Protein AF-A0A485B1W1-F1 (afdb_monomer_lite)

Secondary structure (DSSP, 8-state):
----TTEEEEEEE---SSTTHHHH--BTTB-TT-SEEEEEEEEEEE-SSEEEEEEEEEEEE--SS----EEEEEEEEEEEEEEEETTEEEEEEEEEEEEEESSTTSPPEEEEEEEEEEEEEEEETTEEEEEEEE--B-PPPPPPP-------

InterPro domains:
  IPR007543 LptD, C-terminal [PF04453] (8-138)
  IPR050218 Lipopolysaccharide Assembly Protein LptD [PTHR30189] (6-148)

Radius of gyration: 21.57 Å; chains: 1; bounding box: 69×35×54 Å

Organism: Raoultella planticola (NCBI:txid575)

Structure (mmCIF, N/CA/C/O backbone):
data_AF-A0A485B1W1-F1
#
_entry.id   AF-A0A485B1W1-F1
#
loop_
_atom_site.group_PDB
_atom_site.id
_atom_site.type_symbol
_atom_site.label_atom_id
_atom_site.label_alt_id
_atom_site.label_comp_id
_atom_site.label_asym_id
_atom_site.label_entity_id
_atom_site.label_seq_id
_atom_site.pdbx_PDB_ins_code
_atom_site.Cartn_x
_atom_site.Cartn_y
_atom_site.Cartn_z
_atom_site.occupancy
_atom_site.B_iso_or_equiv
_atom_site.auth_seq_id
_atom_site.auth_comp_id
_atom_site.auth_asym_id
_atom_site.auth_atom_id
_atom_site.pdbx_PDB_model_num
ATOM 1 N N . MET A 1 1 ? -12.945 -15.684 -18.697 1.00 40.28 1 MET A N 1
ATOM 2 C CA . MET A 1 1 ? -12.365 -16.266 -17.468 1.00 40.28 1 MET A CA 1
ATOM 3 C C . MET A 1 1 ? -12.954 -15.501 -16.289 1.00 40.28 1 MET A C 1
ATOM 5 O O . MET A 1 1 ? -12.605 -14.346 -16.100 1.00 40.28 1 MET A O 1
ATOM 9 N N . SER A 1 2 ? -13.9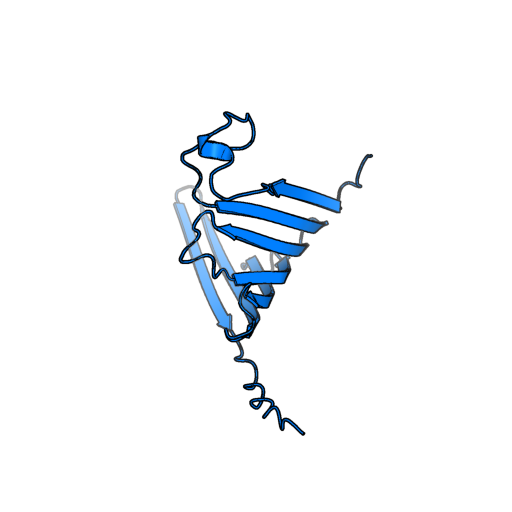61 -16.062 -15.611 1.00 41.12 2 SER A N 1
ATOM 10 C CA . SER A 1 2 ? -14.634 -15.395 -14.487 1.00 41.12 2 SER A CA 1
ATOM 11 C C . SER A 1 2 ? -13.872 -15.745 -13.214 1.00 41.12 2 SER A C 1
ATOM 13 O O . SER A 1 2 ? -13.926 -16.883 -12.757 1.00 41.12 2 SER A O 1
ATOM 15 N N . LEU A 1 3 ? -13.084 -14.800 -12.703 1.00 51.94 3 LEU A N 1
ATOM 16 C CA . LEU A 1 3 ? -12.498 -14.937 -11.376 1.00 51.94 3 LEU A CA 1
ATOM 17 C C . LEU A 1 3 ? -13.601 -14.693 -10.346 1.00 51.94 3 LEU A C 1
ATOM 19 O O . LEU A 1 3 ? -14.322 -13.700 -10.406 1.00 51.94 3 LEU A O 1
ATOM 23 N N . THR A 1 4 ? -13.753 -15.668 -9.453 1.00 57.53 4 THR A N 1
ATOM 24 C CA . THR A 1 4 ? -14.655 -15.706 -8.297 1.00 57.53 4 THR A CA 1
ATOM 25 C C . THR A 1 4 ? -14.777 -14.358 -7.586 1.00 57.53 4 THR A C 1
ATOM 27 O O . THR A 1 4 ? 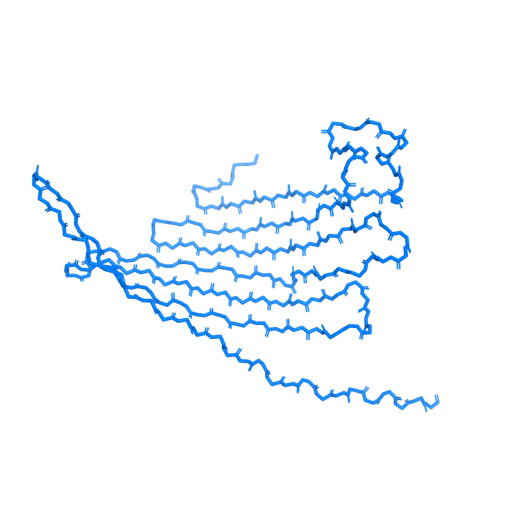-13.797 -13.628 -7.501 1.00 57.53 4 THR A O 1
ATOM 30 N N . ARG A 1 5 ? -15.951 -14.090 -6.989 1.00 73.19 5 ARG A N 1
ATOM 31 C CA . ARG A 1 5 ? -16.373 -12.856 -6.278 1.00 73.19 5 ARG A CA 1
ATOM 32 C C . ARG A 1 5 ? -15.322 -12.203 -5.347 1.00 73.19 5 ARG A C 1
ATOM 34 O O . ARG A 1 5 ? -15.452 -11.023 -5.045 1.00 73.19 5 ARG A O 1
ATOM 41 N N . TYR A 1 6 ? -14.297 -12.946 -4.928 1.00 83.25 6 TYR A N 1
ATOM 42 C CA . TYR A 1 6 ? -13.261 -12.545 -3.972 1.00 83.25 6 TYR A CA 1
ATOM 43 C C . TYR A 1 6 ? -11.836 -12.464 -4.559 1.00 83.25 6 TYR A C 1
ATOM 45 O O . TYR A 1 6 ? -10.944 -11.911 -3.927 1.00 83.25 6 TYR A O 1
ATOM 53 N N . GLY A 1 7 ? -11.582 -13.010 -5.753 1.00 87.38 7 GLY A N 1
ATOM 54 C CA . GLY A 1 7 ? -10.253 -13.008 -6.374 1.00 87.38 7 GLY A CA 1
ATOM 55 C C . GLY A 1 7 ? -10.056 -11.805 -7.295 1.00 87.38 7 GLY A C 1
ATOM 56 O O . GLY A 1 7 ? -10.914 -11.516 -8.127 1.00 87.38 7 GLY A O 1
ATOM 57 N N . ARG A 1 8 ? -8.916 -11.119 -7.188 1.00 88.38 8 ARG A N 1
ATOM 58 C CA . ARG A 1 8 ? -8.539 -9.997 -8.059 1.00 88.38 8 ARG A CA 1
ATOM 59 C C . ARG A 1 8 ? -7.206 -10.289 -8.732 1.00 88.38 8 ARG A C 1
ATOM 61 O O . ARG A 1 8 ? -6.208 -10.487 -8.051 1.00 88.38 8 ARG A O 1
ATOM 68 N N . LEU A 1 9 ? -7.178 -10.273 -10.060 1.00 89.81 9 LEU A N 1
ATOM 69 C CA . LEU A 1 9 ? -5.945 -10.330 -10.844 1.00 89.81 9 LEU A CA 1
ATOM 70 C C . LEU A 1 9 ? -5.852 -9.068 -11.691 1.00 89.81 9 LEU A C 1
ATOM 72 O O . LEU A 1 9 ? -6.813 -8.718 -12.371 1.00 89.81 9 LEU A O 1
ATOM 76 N N . ASN A 1 10 ? -4.705 -8.396 -11.647 1.00 85.75 10 ASN A N 1
ATOM 77 C CA . ASN A 1 10 ? -4.416 -7.243 -12.487 1.00 85.75 10 ASN A CA 1
ATOM 78 C C . ASN A 1 10 ? -3.009 -7.385 -13.067 1.00 85.75 10 ASN A C 1
ATOM 80 O O . ASN A 1 10 ? -2.067 -7.765 -12.370 1.00 85.75 10 ASN A O 1
ATOM 84 N N . ALA A 1 11 ? -2.869 -7.051 -14.342 1.00 85.44 11 ALA A N 1
ATOM 85 C CA . ALA A 1 11 ? -1.590 -7.001 -15.024 1.00 85.44 11 ALA A CA 1
ATOM 86 C C . ALA A 1 11 ? -1.558 -5.727 -15.862 1.00 85.44 11 ALA A C 1
ATOM 88 O O . ALA A 1 11 ? -2.435 -5.511 -16.695 1.00 85.44 11 ALA A O 1
ATOM 89 N N . ASP A 1 12 ? -0.559 -4.897 -15.607 1.00 82.50 12 ASP A N 1
ATOM 90 C CA . ASP A 1 12 ? -0.249 -3.702 -16.373 1.00 82.50 12 ASP A CA 1
ATOM 91 C C . ASP A 1 12 ? 1.229 -3.786 -16.735 1.00 82.50 12 ASP A C 1
ATOM 93 O O . ASP A 1 12 ? 2.108 -3.624 -15.887 1.00 82.50 12 ASP A O 1
ATOM 97 N N . TYR A 1 13 ? 1.500 -4.174 -17.975 1.00 79.62 13 TYR A N 1
ATOM 98 C CA . TYR A 1 13 ? 2.843 -4.474 -18.431 1.00 79.62 13 TYR A CA 1
ATOM 99 C C . TYR A 1 13 ? 3.139 -3.706 -19.705 1.00 79.62 13 TYR A C 1
ATOM 101 O O . TYR A 1 13 ? 2.610 -4.021 -20.770 1.00 79.62 13 TYR A O 1
ATOM 109 N N . THR A 1 14 ? 4.040 -2.740 -19.584 1.00 80.06 14 THR A N 1
ATOM 110 C CA . THR A 1 14 ? 4.607 -2.023 -20.718 1.00 80.06 14 THR A CA 1
ATOM 111 C C . THR A 1 14 ? 6.117 -2.236 -20.721 1.00 80.06 14 THR A C 1
ATOM 113 O O . THR A 1 14 ? 6.798 -2.015 -19.719 1.00 80.06 14 THR A O 1
ATOM 116 N N . LYS A 1 15 ? 6.650 -2.699 -21.852 1.00 78.19 15 LYS A N 1
ATOM 117 C CA . LYS A 1 15 ? 8.086 -2.847 -22.089 1.00 78.19 15 LYS A CA 1
ATOM 118 C C . LYS A 1 15 ? 8.377 -2.467 -23.531 1.00 78.19 15 LYS A C 1
ATOM 120 O O . LYS A 1 15 ? 7.697 -2.943 -24.436 1.00 78.19 15 LYS A O 1
ATOM 125 N N . VAL A 1 16 ? 9.389 -1.633 -23.722 1.00 79.44 16 VAL A N 1
ATOM 126 C CA . VAL A 1 16 ? 9.834 -1.166 -25.041 1.00 79.44 16 VAL A CA 1
ATOM 127 C C . VAL A 1 16 ? 11.267 -1.617 -25.305 1.00 79.44 16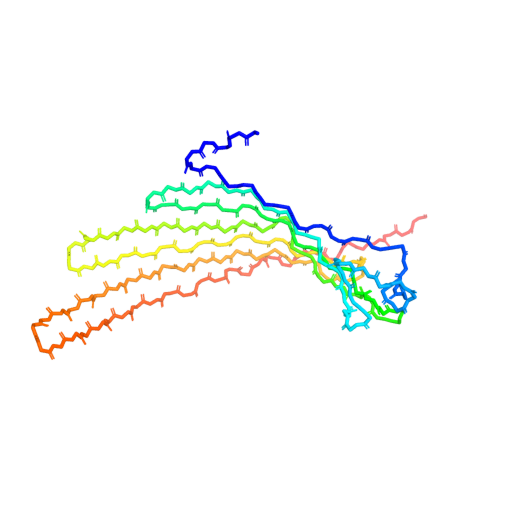 VAL A C 1
ATOM 129 O O . VAL A 1 16 ? 12.013 -1.906 -24.362 1.00 79.44 16 VAL A O 1
ATOM 132 N N . SER A 1 17 ? 11.633 -1.719 -26.582 1.00 75.12 17 SER A N 1
ATOM 133 C CA . SER A 1 17 ? 12.963 -2.148 -27.033 1.00 75.12 17 SER A CA 1
ATOM 134 C C . SER A 1 17 ? 14.068 -1.192 -26.601 1.00 75.12 17 SER A C 1
ATOM 136 O O . SER A 1 17 ? 15.150 -1.634 -26.218 1.00 75.12 17 SER A O 1
ATOM 138 N N . ASP A 1 18 ? 13.785 0.105 -26.645 1.00 70.88 18 ASP A N 1
ATOM 139 C CA . ASP A 1 18 ? 14.752 1.173 -26.451 1.00 70.88 18 ASP A CA 1
ATOM 140 C C . ASP A 1 18 ? 14.082 2.414 -25.823 1.00 70.88 18 ASP A C 1
ATOM 142 O O . ASP A 1 18 ? 12.860 2.561 -25.901 1.00 70.88 18 ASP A O 1
ATOM 146 N N . PRO A 1 19 ? 14.858 3.296 -25.167 1.00 69.19 19 PRO A N 1
ATOM 147 C CA . PRO A 1 19 ? 14.328 4.498 -24.520 1.00 69.19 19 PRO A CA 1
ATOM 148 C C . PRO A 1 19 ? 13.645 5.510 -25.450 1.00 69.19 19 PRO A C 1
ATOM 150 O O . PRO A 1 19 ? 12.847 6.301 -24.961 1.00 69.19 19 PRO A O 1
ATOM 153 N N . ASP A 1 20 ? 13.941 5.504 -26.754 1.00 72.62 20 ASP A N 1
ATOM 154 C CA . ASP A 1 20 ? 13.382 6.476 -27.704 1.00 72.62 20 ASP A CA 1
ATOM 155 C C . ASP A 1 20 ? 12.113 5.957 -28.395 1.00 72.62 20 ASP A C 1
ATOM 157 O O . ASP A 1 20 ? 11.491 6.677 -29.171 1.00 72.62 20 ASP A O 1
ATOM 161 N N . TYR A 1 21 ? 11.665 4.739 -28.077 1.00 70.00 21 TYR A N 1
ATOM 162 C CA . TYR A 1 21 ? 10.547 4.081 -28.750 1.00 70.00 21 TYR A CA 1
ATOM 163 C C . TYR A 1 21 ? 9.277 4.943 -28.839 1.00 70.00 21 TYR A C 1
ATOM 165 O O . TYR A 1 21 ? 8.644 5.009 -29.891 1.00 70.00 21 TYR A O 1
ATOM 173 N N . PHE A 1 22 ? 8.897 5.630 -27.755 1.00 68.69 22 PHE A N 1
ATOM 174 C CA . PHE A 1 22 ? 7.720 6.508 -27.759 1.00 68.69 22 PHE A CA 1
ATOM 175 C C . PHE A 1 22 ? 7.986 7.908 -28.337 1.00 68.69 22 PHE A C 1
ATOM 177 O O . PHE A 1 22 ? 7.030 8.636 -28.601 1.00 68.69 22 PHE A O 1
ATOM 184 N N . ASN A 1 23 ? 9.252 8.283 -28.560 1.00 63.94 23 ASN A N 1
ATOM 185 C CA . ASN A 1 23 ? 9.617 9.473 -29.336 1.00 63.94 23 ASN A CA 1
ATOM 186 C C . ASN A 1 23 ? 9.443 9.217 -30.837 1.00 63.94 23 ASN A C 1
ATOM 188 O O . ASN A 1 23 ? 8.985 10.104 -31.557 1.00 63.94 23 ASN A O 1
ATOM 192 N N . ASP A 1 24 ? 9.756 7.999 -31.283 1.00 64.25 24 ASP A N 1
ATOM 193 C CA . ASP A 1 24 ? 9.705 7.618 -32.695 1.00 64.25 24 ASP A CA 1
ATOM 194 C C . ASP A 1 24 ? 8.321 7.106 -33.130 1.00 64.25 24 ASP A C 1
ATOM 196 O O . ASP A 1 24 ? 7.913 7.302 -34.278 1.00 64.25 24 ASP A O 1
ATOM 200 N N . PHE A 1 25 ? 7.562 6.480 -32.222 1.00 66.56 25 PHE A N 1
ATOM 201 C CA . PHE A 1 25 ? 6.262 5.882 -32.528 1.00 66.56 25 PHE A CA 1
ATOM 202 C C . PHE A 1 25 ? 5.162 6.372 -31.585 1.00 66.56 25 PHE A C 1
ATOM 204 O O . PHE A 1 25 ? 5.224 6.182 -30.370 1.00 66.56 25 PHE A O 1
ATOM 211 N N . SER A 1 26 ? 4.080 6.919 -32.151 1.00 60.22 26 SER A N 1
ATOM 212 C CA . SER A 1 26 ? 2.870 7.189 -31.375 1.00 60.22 26 SER A CA 1
ATOM 213 C C . SER A 1 26 ? 2.115 5.882 -31.117 1.00 60.22 26 SER A C 1
ATOM 215 O O . SER A 1 26 ? 1.704 5.169 -32.034 1.00 60.22 26 SER A O 1
ATOM 217 N N . SER A 1 27 ? 1.944 5.538 -29.842 1.00 61.91 27 SER A N 1
ATOM 218 C CA . SER A 1 27 ? 1.191 4.364 -29.406 1.00 61.91 27 SER A CA 1
ATOM 219 C C . SER A 1 27 ? -0.022 4.799 -28.594 1.00 61.91 27 SER A C 1
ATOM 221 O O . SER A 1 27 ? -0.006 5.808 -27.898 1.00 61.91 27 SER A O 1
ATOM 223 N N . LYS A 1 28 ? -1.092 4.000 -28.615 1.00 66.62 28 LYS A N 1
ATOM 224 C CA . LYS A 1 28 ? -2.224 4.198 -27.693 1.00 66.62 28 LYS A CA 1
ATOM 225 C C . LYS A 1 28 ? -1.842 3.900 -26.231 1.00 66.62 28 LYS A C 1
ATOM 227 O O . LYS A 1 28 ? -2.572 4.280 -25.321 1.00 66.62 28 LYS A O 1
ATOM 232 N N . TYR A 1 29 ? -0.725 3.204 -26.023 1.00 59.16 29 TYR A N 1
ATOM 233 C CA . TYR A 1 29 ? -0.267 2.686 -24.732 1.00 59.16 29 TYR A CA 1
ATOM 234 C C . TYR A 1 29 ? 0.977 3.413 -24.191 1.00 59.16 29 TYR A C 1
ATOM 236 O O . TYR A 1 29 ? 1.547 2.966 -23.203 1.00 59.16 29 TYR A O 1
ATOM 244 N N . GLY A 1 30 ? 1.400 4.504 -24.841 1.00 56.47 30 GLY A N 1
ATOM 245 C CA . GLY A 1 30 ? 2.484 5.366 -24.375 1.00 56.47 30 GLY A CA 1
ATOM 246 C C . GLY A 1 30 ? 2.780 6.514 -25.344 1.00 56.47 30 GLY A C 1
ATOM 247 O O . GLY A 1 30 ? 2.485 6.430 -26.538 1.00 56.47 30 GLY A O 1
ATOM 248 N N . SER A 1 31 ? 3.324 7.598 -24.805 1.00 60.03 31 SER A N 1
ATOM 249 C CA . SER A 1 31 ? 3.569 8.885 -25.466 1.00 60.03 31 SER A CA 1
ATOM 250 C C . SER A 1 31 ? 5.036 9.293 -25.329 1.00 60.03 31 SER A C 1
ATOM 252 O O . SER A 1 31 ? 5.705 8.894 -24.380 1.00 60.03 31 SER A O 1
ATOM 254 N N . SER A 1 32 ? 5.528 10.161 -26.218 1.00 58.25 32 SER A N 1
ATOM 255 C CA . SER A 1 32 ? 6.871 10.766 -26.139 1.00 58.25 32 SER A CA 1
ATOM 256 C C . SER A 1 32 ? 7.110 11.574 -24.852 1.00 58.25 32 SER A C 1
ATOM 258 O O . SER A 1 32 ? 8.224 11.993 -24.559 1.00 58.25 32 SER A O 1
ATOM 260 N N . THR A 1 33 ? 6.054 11.838 -24.077 1.00 69.31 33 THR A N 1
ATOM 261 C CA . THR A 1 33 ? 6.121 12.471 -22.752 1.00 69.31 33 THR A CA 1
ATOM 262 C C . THR A 1 33 ? 6.426 11.494 -21.618 1.00 69.31 33 THR A C 1
ATOM 264 O O . THR A 1 33 ? 6.698 11.932 -20.500 1.00 69.31 33 THR A O 1
ATOM 267 N N . ASP A 1 34 ? 6.342 10.187 -21.865 1.00 63.81 34 ASP A N 1
ATOM 268 C CA . ASP A 1 34 ? 6.530 9.177 -20.831 1.00 63.81 34 ASP A CA 1
ATOM 269 C C . ASP A 1 34 ? 8.027 8.992 -20.571 1.00 63.81 34 ASP A C 1
ATOM 271 O O . ASP A 1 34 ? 8.781 8.621 -21.459 1.00 63.81 34 ASP A O 1
ATOM 275 N N . GLY A 1 35 ? 8.478 9.256 -19.342 1.00 70.69 35 GLY A N 1
ATOM 276 C CA . GLY A 1 35 ? 9.887 9.096 -18.950 1.00 70.69 35 GLY A CA 1
ATOM 277 C C . GLY A 1 35 ? 10.253 7.688 -18.462 1.00 70.69 35 GLY A C 1
ATOM 278 O O . GLY A 1 35 ? 11.413 7.424 -18.138 1.00 70.69 35 GLY A O 1
ATOM 279 N N . TYR A 1 36 ? 9.269 6.794 -18.338 1.00 76.56 36 TYR A N 1
ATOM 280 C CA . TYR A 1 36 ? 9.450 5.411 -17.905 1.00 76.56 36 TYR A CA 1
ATOM 281 C C . TYR A 1 36 ? 8.237 4.546 -18.275 1.00 76.56 36 TYR A C 1
ATOM 283 O O . TYR A 1 36 ? 7.108 5.031 -18.303 1.00 76.56 36 TYR A O 1
ATOM 291 N N . ALA A 1 37 ? 8.445 3.243 -18.470 1.00 80.56 37 ALA A N 1
ATOM 292 C CA . ALA A 1 37 ? 7.369 2.257 -18.555 1.00 80.56 37 ALA A CA 1
ATOM 293 C C . ALA A 1 37 ? 7.203 1.481 -17.246 1.00 80.56 37 ALA A C 1
ATOM 295 O O . ALA A 1 37 ? 8.177 1.130 -16.574 1.00 80.56 37 ALA A O 1
ATOM 296 N N . THR A 1 38 ? 5.951 1.184 -16.903 1.00 82.81 38 THR A N 1
ATOM 297 C CA . THR A 1 38 ? 5.594 0.421 -15.704 1.00 82.81 38 THR A CA 1
ATOM 298 C C . THR A 1 38 ? 5.371 -1.048 -16.051 1.00 82.81 38 THR A C 1
ATOM 300 O O . THR A 1 38 ? 4.715 -1.387 -17.034 1.00 82.81 38 THR A O 1
ATOM 303 N N . GLN A 1 39 ? 5.906 -1.931 -15.213 1.00 86.00 39 GLN A N 1
ATOM 304 C CA . GLN A 1 39 ? 5.704 -3.374 -15.279 1.00 86.00 39 GLN A CA 1
ATOM 305 C C . GLN A 1 39 ? 5.184 -3.834 -13.918 1.00 86.00 39 GLN A C 1
ATOM 307 O O . GLN A 1 39 ? 5.942 -4.047 -12.968 1.00 86.00 39 GLN A O 1
ATOM 312 N N . LYS A 1 40 ? 3.862 -3.927 -13.804 1.00 89.06 40 LYS A N 1
ATOM 313 C CA . LYS A 1 40 ? 3.147 -4.239 -12.575 1.00 89.06 40 LYS A CA 1
ATOM 314 C C . LYS A 1 40 ? 2.260 -5.461 -12.762 1.00 89.06 40 LYS A C 1
ATOM 316 O O . LYS A 1 40 ? 1.352 -5.483 -13.585 1.00 89.06 40 LYS A O 1
ATOM 321 N N . PHE A 1 41 ? 2.455 -6.440 -11.894 1.00 91.94 41 PHE A N 1
ATOM 322 C CA . PHE A 1 41 ? 1.538 -7.564 -11.741 1.00 91.94 41 PHE A CA 1
ATOM 323 C C . PHE A 1 41 ? 0.998 -7.551 -10.321 1.00 91.94 41 PHE A C 1
ATOM 325 O O . PHE A 1 41 ? 1.746 -7.282 -9.380 1.00 91.94 41 PHE A O 1
ATOM 332 N N . SER A 1 42 ? -0.292 -7.818 -10.146 1.00 92.56 42 SER A N 1
ATOM 333 C CA . SER A 1 42 ? -0.861 -8.051 -8.827 1.00 92.56 42 SER A CA 1
ATOM 334 C C . SER A 1 42 ? -1.909 -9.151 -8.834 1.00 92.56 42 SER A C 1
ATOM 336 O O . SER A 1 42 ? -2.739 -9.270 -9.736 1.00 92.56 42 SER A O 1
ATOM 338 N N . ALA A 1 43 ? -1.870 -9.945 -7.776 1.00 94.12 43 ALA A N 1
ATOM 339 C CA . ALA A 1 43 ? -2.863 -10.944 -7.458 1.00 94.12 43 ALA A CA 1
ATOM 340 C C . ALA A 1 43 ? -3.314 -10.709 -6.022 1.00 94.12 43 ALA A C 1
ATOM 342 O O . ALA A 1 43 ? -2.499 -10.454 -5.139 1.00 94.12 43 ALA A O 1
ATOM 343 N N . GLY A 1 44 ? -4.613 -10.768 -5.784 1.00 93.94 44 GLY A N 1
ATOM 344 C CA . GLY A 1 44 ? -5.157 -10.498 -4.471 1.00 93.94 44 GLY A CA 1
ATOM 345 C C . GLY A 1 44 ? -6.421 -11.275 -4.186 1.00 93.94 44 GLY A C 1
ATOM 346 O O . GLY A 1 44 ? -7.125 -11.742 -5.085 1.00 93.94 44 GLY A O 1
ATOM 347 N N . TYR A 1 45 ? -6.693 -11.387 -2.900 1.00 93.81 45 TYR A N 1
ATOM 348 C CA . TYR A 1 45 ? -7.910 -11.925 -2.340 1.00 93.81 45 TYR A CA 1
ATOM 349 C C . TYR A 1 45 ? -8.559 -10.830 -1.503 1.00 93.81 45 TYR A C 1
ATOM 351 O O . TYR A 1 45 ? -7.891 -10.200 -0.690 1.00 93.81 45 TYR A O 1
ATOM 359 N N . VAL A 1 46 ? -9.845 -10.588 -1.717 1.00 93.88 46 VAL A N 1
ATOM 360 C CA . VAL A 1 46 ? -10.612 -9.542 -1.045 1.00 93.88 46 VAL A CA 1
ATOM 361 C C . VAL A 1 46 ? -11.902 -10.153 -0.543 1.00 93.88 46 VAL A C 1
ATOM 363 O O . VAL A 1 46 ? -12.663 -10.708 -1.327 1.00 93.88 46 VAL A O 1
ATOM 366 N N . ASN A 1 47 ? -12.161 -10.010 0.747 1.00 91.00 47 ASN A N 1
ATOM 367 C CA . ASN A 1 47 ? -13.414 -10.334 1.411 1.00 91.00 47 ASN A CA 1
ATOM 368 C C . ASN A 1 47 ? -13.938 -9.091 2.162 1.00 91.00 47 ASN A C 1
ATOM 370 O O . ASN A 1 47 ? -13.352 -8.019 2.068 1.00 91.00 47 ASN A O 1
ATOM 374 N N . GLN A 1 48 ? -15.050 -9.212 2.889 1.00 90.44 48 GLN A N 1
ATOM 375 C CA . GLN A 1 48 ? -15.707 -8.088 3.575 1.00 90.44 48 GLN A CA 1
ATOM 376 C C . GLN A 1 48 ? -14.815 -7.383 4.609 1.00 90.44 48 GLN A C 1
ATOM 378 O O . GLN A 1 48 ? -14.830 -6.162 4.694 1.00 90.44 48 GLN A O 1
ATOM 383 N N . ASN A 1 49 ? -14.031 -8.150 5.368 1.00 94.31 49 ASN A N 1
ATOM 384 C CA . ASN A 1 49 ? -13.239 -7.662 6.503 1.00 94.31 49 ASN A CA 1
ATOM 385 C C . ASN A 1 49 ? -11.733 -7.860 6.310 1.00 94.31 49 ASN A C 1
ATOM 387 O O . ASN A 1 49 ? -10.954 -7.638 7.230 1.00 94.31 49 ASN A O 1
ATOM 391 N N . PHE A 1 50 ? -11.312 -8.348 5.147 1.00 95.38 50 PHE A N 1
ATOM 392 C CA . PHE A 1 50 ? -9.926 -8.720 4.912 1.00 95.38 50 PHE A CA 1
ATOM 393 C C . PHE A 1 50 ? -9.585 -8.617 3.437 1.00 95.38 50 PHE A C 1
ATOM 395 O O . PHE A 1 50 ? -10.297 -9.179 2.601 1.00 95.38 50 PHE A O 1
ATOM 402 N N . ASP A 1 51 ? -8.453 -8.004 3.128 1.00 96.31 51 ASP A N 1
ATOM 403 C CA . ASP A 1 51 ? -7.829 -8.124 1.823 1.00 96.31 51 ASP A CA 1
ATOM 404 C C . ASP A 1 51 ? -6.332 -8.376 1.934 1.00 96.31 51 ASP A C 1
ATOM 406 O O . ASP A 1 51 ? -5.649 -7.885 2.826 1.00 96.31 51 ASP A O 1
ATOM 410 N N . ALA A 1 52 ? -5.826 -9.175 1.005 1.00 97.06 52 ALA A N 1
ATOM 411 C CA . ALA A 1 52 ? -4.410 -9.414 0.830 1.00 97.06 52 ALA A CA 1
ATOM 412 C C . ALA A 1 52 ? -4.077 -9.304 -0.651 1.00 97.06 52 ALA A C 1
ATOM 414 O O . ALA A 1 52 ? -4.718 -9.938 -1.489 1.00 97.06 52 ALA A O 1
ATOM 415 N N . THR A 1 53 ? -3.064 -8.513 -0.978 1.00 97.38 53 THR A N 1
ATOM 416 C CA . THR A 1 53 ? -2.587 -8.326 -2.345 1.00 97.38 53 THR A CA 1
ATOM 417 C C . THR A 1 53 ? -1.091 -8.560 -2.390 1.00 97.38 53 THR A C 1
ATOM 419 O O . THR A 1 53 ? -0.323 -7.864 -1.735 1.00 97.38 53 THR A O 1
ATOM 422 N N . VAL A 1 54 ? -0.666 -9.514 -3.212 1.00 96.88 54 VAL A N 1
ATOM 423 C CA . VAL A 1 54 ? 0.727 -9.646 -3.623 1.00 96.88 54 VAL A CA 1
ATOM 424 C C . VAL A 1 54 ? 0.912 -8.938 -4.958 1.00 96.88 54 VAL A C 1
ATOM 426 O O . VAL A 1 54 ? 0.105 -9.072 -5.880 1.00 96.88 54 VAL A O 1
ATOM 429 N N . SER A 1 55 ? 1.967 -8.145 -5.072 1.00 95.06 55 SER A N 1
ATOM 430 C CA . SER A 1 55 ? 2.294 -7.418 -6.288 1.00 95.06 55 SER A CA 1
ATOM 431 C C . SER A 1 55 ? 3.789 -7.403 -6.555 1.00 95.06 55 SER A C 1
ATOM 433 O O . SER A 1 55 ? 4.607 -7.438 -5.643 1.00 95.06 55 SER A O 1
ATOM 435 N N . THR A 1 56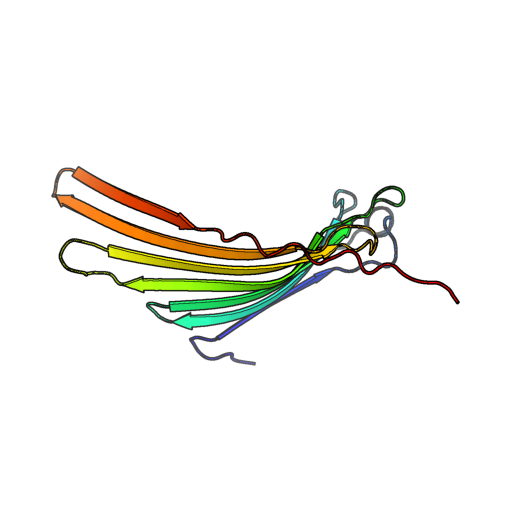 ? 4.147 -7.327 -7.827 1.00 93.44 56 THR A N 1
ATOM 436 C CA . THR A 1 56 ? 5.505 -7.031 -8.277 1.00 93.44 56 THR A CA 1
ATOM 437 C C . THR A 1 56 ? 5.450 -5.756 -9.092 1.00 93.44 56 THR A C 1
ATOM 439 O O . THR A 1 56 ? 4.602 -5.647 -9.979 1.00 93.44 56 THR A O 1
ATOM 442 N N . LYS A 1 57 ? 6.324 -4.795 -8.798 1.00 90.75 57 LYS A N 1
ATOM 443 C CA . LYS A 1 57 ? 6.372 -3.498 -9.486 1.00 90.75 57 LYS A CA 1
ATOM 444 C C . LYS A 1 57 ? 7.795 -3.239 -9.947 1.00 90.75 57 LYS A C 1
ATOM 446 O O . LYS A 1 57 ? 8.705 -3.214 -9.125 1.00 90.75 57 LYS A O 1
ATOM 451 N N . GLN A 1 58 ? 7.972 -3.056 -11.243 1.00 88.06 58 GLN A N 1
ATOM 452 C CA . GLN A 1 58 ? 9.236 -2.721 -11.886 1.00 88.06 58 GLN A CA 1
ATOM 453 C C . GLN A 1 58 ? 9.028 -1.509 -12.794 1.00 88.06 58 GLN A C 1
ATOM 455 O O . GLN A 1 58 ? 7.925 -1.288 -13.300 1.00 88.06 58 GLN A O 1
ATOM 460 N N . PHE A 1 59 ? 10.094 -0.745 -13.013 1.00 84.75 59 PHE A N 1
ATOM 461 C CA . PHE A 1 59 ? 10.077 0.431 -13.874 1.00 84.75 59 PHE A CA 1
ATOM 462 C C . PHE A 1 59 ? 11.240 0.364 -14.858 1.00 84.75 59 PHE A C 1
ATOM 464 O O . PHE A 1 59 ? 12.383 0.144 -14.459 1.00 84.75 59 PHE A O 1
ATOM 471 N N . GLN A 1 60 ? 10.951 0.583 -16.135 1.00 80.75 60 GLN A N 1
ATOM 472 C CA . GLN A 1 60 ? 11.953 0.774 -17.175 1.00 80.75 60 GLN A CA 1
ATOM 473 C C . GLN A 1 60 ? 12.090 2.276 -17.418 1.00 80.75 60 GLN A C 1
ATOM 475 O O . GLN A 1 60 ? 11.232 2.866 -18.062 1.00 80.75 60 GLN A O 1
ATOM 480 N N . VAL A 1 61 ? 13.133 2.901 -16.873 1.00 81.81 61 VAL A N 1
ATOM 481 C CA . VAL A 1 61 ? 13.393 4.339 -17.052 1.00 81.81 61 VAL A CA 1
ATOM 482 C C . VAL A 1 61 ? 13.960 4.590 -18.448 1.00 81.81 61 VAL A C 1
ATOM 484 O O . VAL A 1 61 ? 14.905 3.916 -18.861 1.00 81.81 61 VAL A O 1
ATOM 487 N N . PHE A 1 62 ? 13.411 5.566 -19.169 1.00 77.56 62 PHE A N 1
ATOM 488 C CA . PHE A 1 62 ? 13.828 5.918 -20.528 1.00 77.56 62 PHE A CA 1
ATOM 489 C C . PHE A 1 62 ? 14.924 6.982 -20.515 1.00 77.56 62 PHE A C 1
ATOM 491 O O . PHE A 1 62 ? 14.783 8.082 -21.037 1.00 77.56 62 PHE A O 1
ATOM 498 N N . ASN A 1 63 ? 16.042 6.646 -19.876 1.00 69.81 63 ASN A N 1
ATOM 499 C CA . ASN A 1 63 ? 17.230 7.488 -19.838 1.00 69.81 63 ASN A CA 1
ATOM 500 C C . ASN A 1 63 ? 18.474 6.602 -19.963 1.00 69.81 63 ASN A C 1
ATOM 502 O O . ASN A 1 63 ? 18.671 5.702 -19.148 1.00 69.81 63 ASN A O 1
ATOM 506 N N . ARG A 1 64 ? 19.301 6.850 -20.986 1.00 66.56 64 ARG A N 1
ATOM 507 C CA . ARG A 1 64 ? 20.506 6.050 -21.271 1.00 66.56 64 ARG A CA 1
ATOM 508 C C . ARG A 1 64 ? 21.634 6.252 -20.258 1.00 66.56 64 ARG A C 1
ATOM 510 O O . ARG A 1 64 ? 22.434 5.345 -20.074 1.00 66.56 64 ARG A O 1
ATOM 517 N N . GLU A 1 65 ? 21.668 7.397 -19.584 1.00 66.75 65 GLU A N 1
ATOM 518 C CA . GLU A 1 65 ? 22.739 7.769 -18.650 1.00 66.75 65 GLU A CA 1
ATOM 519 C C . GLU A 1 65 ? 22.393 7.424 -17.191 1.00 66.75 65 GLU A C 1
ATOM 521 O O . GLU A 1 65 ? 23.275 7.259 -16.351 1.00 66.75 65 GLU A O 1
ATOM 526 N N . SER A 1 66 ? 21.100 7.315 -16.861 1.00 67.62 66 SER A N 1
ATOM 527 C CA . SER A 1 66 ? 20.635 7.031 -15.498 1.00 67.62 66 SER A CA 1
ATOM 528 C C . SER A 1 66 ? 19.323 6.249 -15.504 1.00 67.62 66 SER A C 1
ATOM 530 O O . SER A 1 66 ? 18.231 6.812 -15.422 1.00 67.62 66 SER A O 1
ATOM 532 N N . SER A 1 67 ? 19.441 4.924 -15.588 1.00 71.12 67 SER A N 1
ATOM 533 C CA . SER A 1 67 ? 18.308 3.989 -15.569 1.00 71.12 67 SER A CA 1
ATOM 534 C C . SER A 1 67 ? 18.202 3.182 -14.268 1.00 71.12 67 SER A C 1
ATOM 536 O O . SER A 1 67 ? 17.485 2.178 -14.214 1.00 71.12 67 SER A O 1
ATOM 538 N N . ASN A 1 68 ? 18.939 3.575 -13.221 1.00 76.88 68 ASN A N 1
ATOM 539 C CA . ASN A 1 68 ? 18.879 2.910 -11.919 1.00 76.88 68 ASN A CA 1
ATOM 540 C C . ASN A 1 68 ? 17.484 3.118 -11.325 1.00 76.88 68 ASN A C 1
ATOM 542 O O . ASN A 1 68 ? 17.089 4.245 -11.029 1.00 76.88 68 ASN A O 1
ATOM 546 N N . SER A 1 69 ? 16.748 2.030 -11.125 1.00 82.06 69 SER A N 1
ATOM 547 C CA . SER A 1 69 ? 15.411 2.076 -10.545 1.00 82.06 69 SER A CA 1
ATOM 548 C C . SER A 1 69 ? 15.222 0.924 -9.575 1.00 82.06 69 SER A C 1
ATOM 550 O O . SER A 1 69 ? 15.707 -0.185 -9.802 1.00 82.06 69 SER A O 1
ATOM 552 N N . TYR A 1 70 ? 14.527 1.202 -8.476 1.00 84.44 70 TYR A N 1
ATOM 553 C CA . TYR A 1 70 ? 14.135 0.178 -7.523 1.00 84.44 70 TYR A CA 1
ATOM 554 C C . TYR A 1 70 ? 12.829 -0.478 -7.963 1.00 84.44 70 TYR A C 1
ATOM 556 O O . TYR A 1 70 ? 11.864 0.183 -8.344 1.00 84.44 70 TYR A O 1
ATOM 564 N N . ALA A 1 71 ? 12.798 -1.795 -7.849 1.00 86.19 71 ALA A N 1
ATOM 565 C CA . ALA A 1 71 ? 11.641 -2.634 -8.048 1.00 86.19 71 ALA A CA 1
ATOM 566 C C . ALA A 1 71 ? 11.215 -3.273 -6.725 1.00 86.19 71 ALA A C 1
ATOM 568 O O . ALA A 1 71 ? 12.048 -3.633 -5.897 1.00 86.19 71 ALA A O 1
ATOM 569 N N . ALA A 1 72 ? 9.910 -3.451 -6.550 1.00 89.94 72 ALA A N 1
ATOM 570 C CA . ALA A 1 72 ? 9.334 -4.195 -5.439 1.00 89.94 72 ALA A CA 1
ATOM 571 C C . ALA A 1 72 ? 9.051 -5.635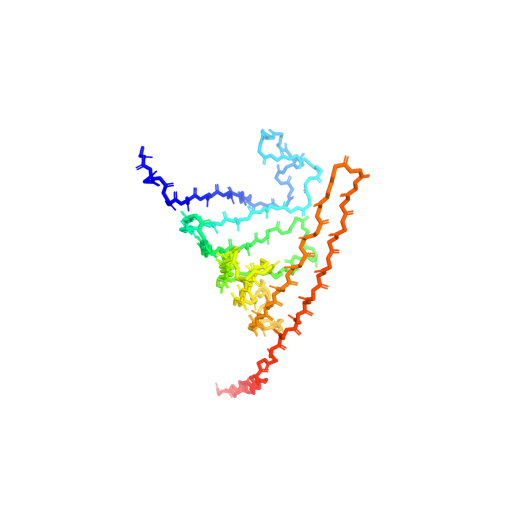 -5.889 1.00 89.94 72 ALA A C 1
ATOM 573 O O . ALA A 1 72 ? 8.202 -5.852 -6.761 1.00 89.94 72 ALA A O 1
ATOM 574 N N . GLN A 1 73 ? 9.775 -6.608 -5.331 1.00 90.38 73 GLN A N 1
ATOM 575 C CA . GLN A 1 73 ? 9.776 -8.005 -5.768 1.00 90.38 73 GLN A CA 1
ATOM 576 C C . GLN A 1 73 ? 9.911 -9.003 -4.601 1.00 90.38 73 GLN A C 1
ATOM 578 O O . GLN A 1 73 ? 11.022 -9.361 -4.225 1.00 90.38 73 GLN A O 1
ATOM 583 N N . PRO A 1 74 ? 8.804 -9.551 -4.080 1.00 93.06 74 PRO A N 1
ATOM 584 C CA . PRO A 1 74 ? 7.439 -9.047 -4.176 1.00 93.06 74 PRO A CA 1
ATOM 585 C C . PRO A 1 74 ? 7.136 -7.993 -3.093 1.00 93.06 74 PRO A C 1
ATOM 587 O O . PRO A 1 74 ? 7.886 -7.804 -2.135 1.00 93.06 74 PRO A O 1
ATOM 590 N N . GLN A 1 75 ? 5.999 -7.318 -3.246 1.00 95.75 75 GLN A N 1
ATOM 591 C CA . GLN A 1 75 ? 5.319 -6.528 -2.221 1.00 95.75 75 GLN A CA 1
ATOM 592 C C . GLN A 1 75 ? 4.021 -7.241 -1.841 1.00 95.75 75 GLN A C 1
ATOM 594 O O . GLN A 1 75 ? 3.158 -7.447 -2.692 1.00 95.75 75 GLN A O 1
ATOM 599 N N . LEU A 1 76 ? 3.882 -7.593 -0.571 1.00 97.19 76 LEU A N 1
ATOM 600 C CA . LEU A 1 76 ? 2.661 -8.093 0.040 1.00 97.19 76 LEU A CA 1
ATOM 601 C C . LEU A 1 76 ? 2.046 -6.979 0.887 1.00 97.19 76 LEU A C 1
ATOM 603 O O . LEU A 1 76 ? 2.707 -6.458 1.782 1.00 97.19 76 LEU A O 1
ATOM 607 N N . ASP A 1 77 ? 0.787 -6.660 0.624 1.00 97.62 77 ASP A N 1
ATOM 608 C CA . ASP A 1 77 ? -0.045 -5.770 1.430 1.00 97.62 77 ASP A CA 1
ATOM 609 C C . ASP A 1 77 ? -1.215 -6.572 2.000 1.00 97.62 77 ASP A C 1
ATOM 611 O O . ASP A 1 77 ? -1.837 -7.358 1.282 1.00 97.62 77 ASP A O 1
ATOM 615 N N . VAL A 1 78 ? -1.509 -6.381 3.282 1.00 97.94 78 VAL A N 1
ATOM 616 C CA . VAL A 1 78 ? -2.599 -7.049 3.993 1.00 97.94 78 VAL A CA 1
ATOM 617 C C . VAL A 1 78 ? -3.364 -6.011 4.800 1.00 97.94 78 VAL A C 1
ATOM 619 O O . VAL A 1 78 ? -2.763 -5.241 5.545 1.00 97.94 78 VAL A O 1
ATOM 622 N N . ASN A 1 79 ? -4.686 -6.024 4.682 1.00 97.88 79 ASN A N 1
ATOM 623 C CA . ASN A 1 79 ? -5.595 -5.219 5.479 1.00 97.88 79 ASN A CA 1
ATOM 624 C C . ASN A 1 79 ? -6.600 -6.123 6.186 1.00 97.88 79 ASN A C 1
ATOM 626 O O . ASN A 1 79 ? -7.152 -7.049 5.590 1.00 97.88 79 ASN A O 1
ATOM 630 N N . TYR A 1 80 ? -6.869 -5.823 7.450 1.00 97.50 80 TYR A N 1
ATOM 631 C CA . TYR A 1 80 ? -7.929 -6.444 8.229 1.00 97.50 80 TYR A CA 1
ATOM 632 C C . TYR A 1 80 ? -8.774 -5.360 8.893 1.00 97.50 80 TYR A C 1
ATOM 634 O O . TYR A 1 80 ? -8.236 -4.447 9.517 1.00 97.50 80 TYR A O 1
ATOM 642 N N . TYR A 1 81 ? -10.089 -5.462 8.755 1.00 96.81 81 TYR A N 1
ATOM 643 C CA . TYR A 1 81 ? -11.063 -4.486 9.227 1.00 96.81 81 TYR A CA 1
ATOM 644 C C . TYR A 1 81 ? -12.023 -5.158 10.194 1.00 96.81 81 TYR A C 1
ATOM 646 O O . TYR A 1 81 ? -12.709 -6.116 9.834 1.00 96.81 81 TYR A O 1
ATOM 654 N N . GLN A 1 82 ? -12.125 -4.622 11.400 1.00 95.94 82 GLN A N 1
ATOM 655 C CA . GLN A 1 82 ? -13.099 -5.074 12.377 1.00 95.94 82 GLN A CA 1
ATOM 656 C C . GLN A 1 82 ? -13.815 -3.861 12.952 1.00 95.94 82 GLN A C 1
ATOM 658 O O . GLN A 1 82 ? -13.260 -3.128 13.770 1.00 95.94 82 GLN A O 1
ATOM 663 N N . ASN A 1 83 ? -15.054 -3.687 12.508 1.00 94.38 83 ASN A N 1
ATOM 664 C CA . ASN A 1 83 ? -15.960 -2.670 13.022 1.00 94.38 83 ASN A CA 1
ATOM 665 C C . ASN A 1 83 ? -16.705 -3.209 14.249 1.00 94.38 83 ASN A C 1
ATOM 667 O O . ASN A 1 83 ? -16.708 -4.426 14.488 1.00 94.38 83 ASN A O 1
ATOM 671 N N . ASP A 1 84 ? -17.335 -2.303 14.994 1.00 92.56 84 ASP A N 1
ATOM 672 C CA . ASP A 1 84 ? -18.191 -2.610 16.148 1.00 92.56 84 ASP A CA 1
ATOM 673 C C . ASP A 1 84 ? -17.460 -3.318 17.312 1.00 92.56 84 ASP A C 1
ATOM 675 O O . ASP A 1 84 ? -18.026 -4.143 18.039 1.00 92.56 84 ASP A O 1
ATOM 679 N N . VAL A 1 85 ? -16.182 -2.989 17.536 1.00 92.88 85 VAL A N 1
ATOM 680 C CA . VAL A 1 85 ? -15.429 -3.417 18.728 1.00 92.88 85 VAL A CA 1
ATOM 681 C C . VAL A 1 85 ? -15.802 -2.499 19.895 1.00 92.88 85 VAL A C 1
ATOM 683 O O . VAL A 1 85 ? -15.066 -1.592 20.288 1.00 92.88 85 VAL A O 1
ATOM 686 N N . GLY A 1 86 ? -17.004 -2.701 20.440 1.00 93.38 86 GLY A N 1
ATOM 687 C CA . GLY A 1 86 ? -17.607 -1.742 21.366 1.00 93.38 86 GLY A CA 1
ATOM 688 C C . GLY A 1 86 ? -17.966 -0.448 20.621 1.00 93.38 86 GLY A C 1
ATOM 689 O O . GLY A 1 86 ? -18.645 -0.535 19.603 1.00 93.38 86 GLY A O 1
ATOM 690 N N . PRO A 1 87 ? -17.543 0.744 21.085 1.00 94.19 87 PRO A N 1
ATOM 691 C CA . PRO A 1 87 ? -17.754 1.989 20.347 1.00 94.19 87 PRO A CA 1
ATOM 692 C C . PRO A 1 87 ? -16.681 2.246 19.271 1.00 94.19 87 PRO A C 1
ATOM 694 O O . PRO A 1 87 ? -16.699 3.305 18.650 1.00 94.19 87 PRO A O 1
ATOM 697 N N . PHE A 1 88 ? -15.716 1.336 19.098 1.00 96.00 88 PHE A N 1
ATOM 698 C CA . PHE A 1 88 ? -14.560 1.540 18.232 1.00 96.00 88 PHE A CA 1
ATOM 699 C C . PHE A 1 88 ? -14.646 0.731 16.941 1.00 96.00 88 PHE A C 1
ATOM 701 O O . PHE A 1 88 ? -15.066 -0.426 16.943 1.00 96.00 88 PHE A O 1
ATOM 708 N N . ASP A 1 89 ? -14.096 1.305 15.878 1.00 96.31 89 ASP A N 1
ATOM 709 C CA . ASP A 1 89 ? -13.725 0.594 14.662 1.00 96.31 89 ASP A CA 1
ATOM 710 C C . ASP A 1 89 ? -12.213 0.382 14.643 1.00 96.31 89 ASP A C 1
ATOM 712 O O . ASP A 1 89 ? -11.439 1.245 15.062 1.00 96.31 89 ASP A O 1
ATOM 716 N N . THR A 1 90 ? -11.763 -0.768 14.155 1.00 97.06 90 THR A N 1
ATOM 717 C CA . THR A 1 90 ? -10.340 -1.108 14.117 1.00 97.06 90 THR A CA 1
ATOM 718 C C . THR A 1 90 ? -9.909 -1.518 12.721 1.00 97.06 90 THR A C 1
ATOM 720 O O . THR A 1 90 ? -10.622 -2.209 11.989 1.00 97.06 90 THR A O 1
ATOM 723 N N . HIS A 1 91 ? -8.706 -1.094 12.356 1.00 97.81 91 HIS A N 1
ATOM 724 C CA . HIS A 1 91 ? -8.062 -1.441 11.100 1.00 97.81 91 HIS A CA 1
ATOM 725 C C . HIS A 1 91 ? -6.625 -1.845 11.378 1.00 97.81 91 HIS A C 1
ATOM 727 O O . HIS A 1 91 ? -5.909 -1.191 12.132 1.00 97.81 91 HIS A O 1
ATOM 733 N N . LEU A 1 92 ? -6.206 -2.946 10.773 1.00 97.69 92 LEU A N 1
ATOM 734 C CA . LEU A 1 92 ? -4.842 -3.419 10.831 1.00 97.69 92 LEU A CA 1
ATOM 735 C C . LEU A 1 92 ? -4.275 -3.482 9.423 1.00 97.69 92 LEU A C 1
ATOM 737 O O . LEU A 1 92 ? -4.785 -4.220 8.579 1.00 97.69 92 LEU A O 1
ATOM 741 N N . TYR A 1 93 ? -3.194 -2.744 9.205 1.00 98.06 93 TYR A N 1
ATOM 742 C CA . TYR A 1 93 ? -2.419 -2.789 7.979 1.00 98.06 93 TYR A CA 1
ATOM 743 C C . TYR A 1 93 ? -1.064 -3.455 8.219 1.00 98.06 93 TYR A C 1
ATOM 745 O O . TYR A 1 93 ? -0.364 -3.181 9.194 1.00 98.06 93 TYR A O 1
ATOM 753 N N . GLY A 1 94 ? -0.690 -4.349 7.311 1.00 97.56 94 GLY A N 1
ATOM 754 C CA . GLY A 1 94 ? 0.616 -4.986 7.277 1.00 97.56 94 GLY A CA 1
ATOM 755 C C . GLY A 1 94 ? 1.193 -4.941 5.871 1.00 97.56 94 GLY A C 1
ATOM 756 O O . GLY A 1 94 ? 0.495 -5.206 4.894 1.00 97.56 94 GLY A O 1
ATOM 757 N N . GLN A 1 95 ? 2.487 -4.653 5.767 1.00 97.12 95 GLN A N 1
ATOM 758 C CA . GLN A 1 95 ? 3.214 -4.716 4.506 1.00 97.12 95 GLN A CA 1
ATOM 759 C C . GLN A 1 95 ? 4.543 -5.435 4.684 1.00 97.12 95 GLN A C 1
ATOM 761 O O . GLN A 1 95 ? 5.303 -5.151 5.607 1.00 97.12 95 GLN A O 1
ATOM 766 N N . ALA A 1 96 ? 4.859 -6.318 3.746 1.00 95.69 96 ALA A N 1
ATOM 767 C CA . ALA A 1 96 ? 6.191 -6.873 3.578 1.00 95.69 96 ALA A CA 1
ATOM 768 C C . ALA A 1 96 ? 6.629 -6.642 2.136 1.00 95.69 96 ALA A C 1
ATOM 770 O O . ALA A 1 96 ? 5.934 -7.021 1.199 1.00 95.69 96 ALA A O 1
ATOM 771 N N . VAL A 1 97 ? 7.771 -5.998 1.942 1.00 94.56 97 VAL A N 1
ATOM 772 C CA . VAL A 1 97 ? 8.278 -5.675 0.611 1.00 94.56 97 VAL A CA 1
ATOM 773 C C . VAL A 1 97 ? 9.772 -5.917 0.545 1.00 94.56 97 VAL A C 1
ATOM 775 O O . VAL A 1 97 ? 10.516 -5.543 1.451 1.00 94.56 97 VAL A O 1
ATOM 778 N N . HIS A 1 98 ? 10.205 -6.538 -0.544 1.00 93.06 98 HIS A N 1
ATOM 779 C CA . HIS A 1 98 ? 11.610 -6.670 -0.881 1.00 93.06 98 HIS A CA 1
ATOM 780 C C . HIS A 1 98 ? 11.933 -5.758 -2.067 1.00 93.06 98 HIS A C 1
ATOM 782 O O . HIS A 1 98 ? 11.291 -5.826 -3.115 1.00 93.06 98 HIS A O 1
ATOM 788 N N . PHE A 1 99 ? 12.880 -4.851 -1.863 1.00 90.12 99 PHE A N 1
ATOM 789 C CA . PHE A 1 99 ? 13.338 -3.877 -2.837 1.00 90.12 99 PHE A CA 1
ATOM 790 C C . PHE A 1 99 ? 14.649 -4.345 -3.452 1.00 90.12 99 PHE A C 1
ATOM 792 O O . PHE A 1 99 ? 15.650 -4.488 -2.749 1.00 90.12 99 PHE A O 1
ATOM 799 N N . VAL A 1 100 ? 14.635 -4.506 -4.770 1.00 88.25 100 VAL A N 1
ATOM 800 C CA . VAL A 1 100 ? 15.809 -4.818 -5.592 1.00 88.25 100 VAL A CA 1
ATOM 801 C C . VAL A 1 100 ? 16.051 -3.673 -6.563 1.00 88.25 100 VAL A C 1
ATOM 803 O O . VAL A 1 100 ? 15.104 -2.998 -6.962 1.00 88.25 100 VAL A O 1
ATOM 806 N N . ASN A 1 101 ? 17.295 -3.416 -6.946 1.00 86.38 101 ASN A N 1
ATOM 807 C CA . ASN A 1 101 ? 17.607 -2.397 -7.947 1.00 86.38 101 ASN A CA 1
ATOM 808 C C . ASN A 1 101 ? 17.972 -3.055 -9.282 1.00 86.38 101 ASN A C 1
ATOM 810 O O . ASN A 1 101 ? 18.494 -4.166 -9.306 1.00 86.38 101 ASN A O 1
ATOM 814 N N . THR A 1 102 ? 17.748 -2.358 -10.395 1.00 79.00 102 THR A N 1
ATOM 815 C CA . THR A 1 102 ? 18.246 -2.793 -11.711 1.00 79.00 102 THR A CA 1
ATOM 816 C C . THR A 1 102 ? 19.776 -2.870 -11.773 1.00 79.00 102 THR A C 1
ATOM 818 O O . THR A 1 102 ? 20.319 -3.633 -12.569 1.00 79.00 102 THR A O 1
ATOM 821 N N . ASN A 1 103 ? 20.477 -2.119 -10.920 1.00 78.00 103 ASN A N 1
ATOM 822 C CA . ASN A 1 103 ? 21.927 -2.145 -10.773 1.00 78.00 103 ASN A CA 1
ATOM 823 C C . ASN A 1 103 ? 22.350 -2.970 -9.548 1.00 78.00 103 ASN A C 1
ATOM 825 O O . ASN A 1 103 ? 22.103 -2.563 -8.414 1.00 78.00 103 ASN A O 1
ATOM 829 N N . GLY A 1 104 ? 23.053 -4.086 -9.769 1.00 76.12 104 GLY A N 1
ATOM 830 C CA . GLY A 1 104 ? 23.494 -5.005 -8.707 1.00 76.12 104 GLY A CA 1
ATOM 831 C C . GLY A 1 104 ? 24.518 -4.431 -7.715 1.00 76.12 104 GLY A C 1
ATOM 832 O O . GLY A 1 104 ? 24.796 -5.058 -6.698 1.00 76.12 104 GLY A O 1
ATOM 833 N N . ASN A 1 105 ? 25.069 -3.241 -7.978 1.00 83.12 105 ASN A N 1
ATOM 834 C CA . ASN A 1 105 ? 25.939 -2.534 -7.033 1.00 83.12 105 ASN A CA 1
ATOM 835 C C . ASN A 1 105 ? 25.151 -1.691 -6.013 1.00 83.12 105 ASN A C 1
ATOM 837 O O . ASN A 1 105 ? 25.735 -1.178 -5.057 1.00 83.12 105 ASN A O 1
ATOM 841 N N . MET A 1 106 ? 23.844 -1.505 -6.224 1.00 83.75 106 MET A N 1
ATOM 842 C CA . MET A 1 106 ? 22.968 -0.799 -5.292 1.00 83.75 106 MET A CA 1
ATOM 843 C C . MET A 1 106 ? 22.472 -1.745 -4.191 1.00 83.75 106 MET A C 1
ATOM 845 O O . MET A 1 106 ? 22.257 -2.929 -4.444 1.00 83.75 106 MET A O 1
ATOM 849 N N . PRO A 1 107 ? 22.268 -1.244 -2.963 1.00 85.00 107 PRO A N 1
ATOM 850 C CA . PRO A 1 107 ? 21.831 -2.076 -1.853 1.00 85.00 107 PRO A CA 1
ATOM 851 C C . PRO A 1 107 ? 20.391 -2.560 -2.041 1.00 85.00 107 PRO A C 1
ATOM 853 O O . PRO A 1 107 ? 19.493 -1.775 -2.340 1.00 85.00 107 PRO A O 1
ATOM 856 N N . GLU A 1 108 ? 20.159 -3.839 -1.775 1.00 88.50 108 GLU A N 1
ATOM 857 C CA . GLU A 1 108 ? 18.815 -4.393 -1.620 1.00 88.50 108 GLU A CA 1
ATOM 858 C C . GLU A 1 108 ? 18.287 -4.138 -0.204 1.00 88.50 108 GLU A C 1
ATOM 860 O O . GLU A 1 108 ? 19.052 -3.995 0.757 1.00 88.50 108 GLU A O 1
ATOM 865 N N . ALA A 1 109 ? 16.963 -4.086 -0.053 1.00 88.50 109 ALA A N 1
ATOM 866 C CA . ALA A 1 109 ? 16.339 -3.854 1.244 1.00 88.50 109 ALA A CA 1
ATOM 867 C C . ALA A 1 109 ? 15.047 -4.654 1.407 1.00 88.50 109 ALA A C 1
ATOM 869 O O . ALA A 1 109 ? 14.174 -4.623 0.550 1.00 88.50 109 ALA A O 1
ATOM 870 N N . THR A 1 110 ? 14.873 -5.301 2.557 1.00 91.38 110 THR A N 1
ATOM 871 C CA . THR A 1 110 ? 13.594 -5.912 2.943 1.00 91.38 110 THR A CA 1
ATOM 872 C C . THR A 1 110 ? 12.944 -5.066 4.024 1.00 91.38 110 THR A C 1
ATOM 874 O O . THR A 1 110 ? 13.531 -4.858 5.081 1.00 91.38 110 THR A O 1
ATOM 877 N N . ARG A 1 111 ? 11.726 -4.585 3.789 1.00 91.62 111 ARG A N 1
ATOM 878 C CA . ARG A 1 111 ? 10.961 -3.813 4.767 1.00 91.62 111 ARG A CA 1
ATOM 879 C C . ARG A 1 111 ? 9.734 -4.594 5.199 1.00 91.62 111 ARG A C 1
ATOM 881 O O . ARG A 1 111 ? 8.955 -5.042 4.363 1.00 91.62 111 ARG A O 1
ATOM 888 N N . VAL A 1 112 ? 9.546 -4.680 6.509 1.00 94.25 112 VAL A N 1
ATOM 889 C CA . VAL A 1 112 ? 8.289 -5.103 7.123 1.00 94.25 112 VAL A CA 1
ATOM 890 C C . VAL A 1 112 ? 7.702 -3.892 7.834 1.00 94.25 112 VAL A C 1
ATOM 892 O O . VAL A 1 112 ? 8.432 -3.139 8.475 1.00 94.25 112 VAL A O 1
ATOM 895 N N . HIS A 1 113 ? 6.405 -3.681 7.681 1.00 95.69 113 HIS A N 1
ATOM 896 C CA . HIS A 1 113 ? 5.665 -2.574 8.257 1.00 95.69 113 HIS A CA 1
ATOM 897 C C . HIS A 1 113 ? 4.355 -3.090 8.845 1.00 95.69 113 HIS A C 1
ATOM 899 O O . HIS A 1 113 ? 3.704 -3.958 8.263 1.00 95.69 113 HIS A O 1
ATOM 905 N N . PHE A 1 114 ? 3.995 -2.561 10.005 1.00 96.44 114 PHE A N 1
ATOM 906 C CA . PHE A 1 114 ? 2.817 -2.940 10.761 1.00 96.44 114 PHE A CA 1
ATOM 907 C C . PHE A 1 114 ? 2.171 -1.687 11.349 1.00 96.44 114 PHE A C 1
ATOM 909 O O . PHE A 1 114 ? 2.837 -0.899 12.025 1.00 96.44 114 PHE A O 1
ATOM 916 N N . GLU A 1 115 ? 0.881 -1.518 11.084 1.00 97.88 115 GLU A N 1
ATOM 917 C CA . GLU A 1 115 ? 0.123 -0.316 11.411 1.00 97.88 115 GLU A CA 1
ATOM 918 C C . GLU A 1 115 ? -1.279 -0.674 11.927 1.00 97.88 115 GLU A C 1
ATOM 920 O O . GLU A 1 115 ? -2.216 -0.837 11.140 1.00 97.88 115 GLU A O 1
ATOM 925 N N . PRO A 1 116 ? -1.454 -0.828 13.252 1.00 97.38 116 PRO A N 1
ATOM 926 C CA . PRO A 1 116 ? -2.774 -0.876 13.854 1.00 97.38 116 PRO A CA 1
ATOM 927 C C . PRO A 1 116 ? -3.338 0.536 14.026 1.00 97.38 116 PRO A C 1
ATOM 929 O O . PRO A 1 116 ? -2.655 1.459 14.481 1.00 97.38 116 PRO A O 1
ATOM 932 N N . THR A 1 117 ? -4.618 0.664 13.703 1.00 97.38 117 THR A N 1
ATOM 933 C CA . THR A 1 117 ? -5.416 1.882 13.802 1.00 97.38 117 THR A CA 1
ATOM 934 C C . THR A 1 117 ? -6.697 1.576 14.569 1.00 97.38 117 THR A C 1
ATOM 936 O O . THR A 1 117 ? -7.371 0.577 14.309 1.00 97.38 117 THR A O 1
ATOM 939 N N . ILE A 1 118 ? -7.034 2.440 15.520 1.00 96.19 118 ILE A N 1
ATOM 940 C CA . ILE A 1 118 ? -8.280 2.395 16.284 1.00 96.19 118 ILE A CA 1
ATOM 941 C C . ILE A 1 118 ? -8.988 3.724 16.069 1.00 96.19 118 ILE A C 1
ATOM 943 O O . ILE A 1 118 ? -8.377 4.786 16.197 1.00 96.19 118 ILE A O 1
ATOM 947 N N . ASN A 1 119 ? -10.272 3.659 15.755 1.00 96.25 119 ASN A N 1
ATOM 948 C CA . ASN A 1 119 ? -11.098 4.804 15.448 1.00 96.25 119 ASN A CA 1
ATOM 949 C C . ASN A 1 119 ? -12.344 4.836 16.341 1.00 96.25 119 ASN A C 1
ATOM 951 O O . ASN A 1 119 ? -12.956 3.803 16.592 1.00 96.25 119 ASN A O 1
ATOM 955 N N . LEU A 1 120 ? -12.723 6.023 16.810 1.00 95.62 120 LEU A N 1
ATOM 956 C CA . LEU A 1 120 ? -13.921 6.276 17.610 1.00 95.62 120 LEU A CA 1
ATOM 957 C C . LEU A 1 120 ? -14.804 7.309 16.890 1.00 95.62 120 LEU A C 1
ATOM 959 O O . LEU A 1 120 ? -14.617 8.518 17.091 1.00 95.62 120 LEU A O 1
ATOM 963 N N . PRO A 1 121 ? -15.752 6.858 16.053 1.00 93.88 121 PRO A N 1
ATOM 964 C CA . PRO A 1 121 ? -16.719 7.734 15.409 1.00 93.88 121 PRO A CA 1
ATOM 965 C C . PRO A 1 121 ? -17.881 8.056 16.357 1.00 93.88 121 PRO A C 1
ATOM 967 O O . PRO A 1 121 ? -18.580 7.177 16.853 1.00 93.88 121 PRO A O 1
ATOM 970 N N . LEU A 1 122 ? -18.132 9.343 16.584 1.00 91.38 122 LEU A N 1
ATOM 971 C CA . LEU A 1 122 ? -19.270 9.849 17.350 1.00 91.38 122 LEU A CA 1
ATOM 972 C C . LEU A 1 122 ? -20.106 10.754 16.447 1.00 91.38 122 LEU A C 1
ATOM 974 O O . LEU A 1 122 ? -19.631 11.788 15.983 1.00 91.38 122 LEU A O 1
ATOM 978 N N . SER A 1 123 ? -21.364 10.396 16.197 1.00 93.69 123 SER A N 1
ATOM 979 C CA . SER A 1 123 ? -22.264 11.186 15.350 1.00 93.69 123 SER A CA 1
ATOM 980 C C . SER A 1 123 ? -23.633 11.368 15.999 1.00 93.69 123 SER A C 1
ATOM 982 O O . SER A 1 123 ? -24.140 10.481 16.683 1.00 93.69 123 SER A O 1
ATOM 984 N N . ASN A 1 124 ? -24.225 12.544 15.796 1.00 92.25 124 ASN A N 1
ATOM 985 C CA . ASN A 1 124 ? -25.593 12.873 16.169 1.00 92.25 124 ASN A CA 1
ATOM 986 C C . ASN A 1 124 ? -26.265 13.703 15.053 1.00 92.25 124 ASN A C 1
ATOM 988 O O . ASN A 1 124 ? -25.658 14.001 14.027 1.00 92.25 124 ASN A O 1
ATOM 992 N N . GLY A 1 125 ? -27.527 14.095 15.252 1.00 92.81 125 GLY A N 1
ATOM 993 C CA . GLY A 1 125 ? -28.323 14.786 14.227 1.00 92.81 125 GLY A CA 1
ATOM 994 C C . GLY A 1 125 ? -27.824 16.173 13.795 1.00 92.81 125 GLY A C 1
ATOM 995 O O . GLY A 1 125 ? -28.347 16.712 12.826 1.00 92.81 125 GLY A O 1
ATOM 996 N N . TRP A 1 126 ? -26.848 16.764 14.486 1.00 91.75 126 TRP A N 1
ATOM 997 C CA . TRP A 1 126 ? -26.324 18.101 14.183 1.00 91.75 126 TRP A CA 1
ATOM 998 C C . TRP A 1 126 ? -24.806 18.125 13.951 1.00 91.75 126 TRP A C 1
ATOM 1000 O O . TRP A 1 126 ? -24.267 19.177 13.609 1.00 91.75 126 TRP A O 1
ATOM 1010 N N . GLY A 1 127 ? -24.106 16.994 14.097 1.00 91.62 127 GLY A N 1
ATOM 1011 C CA . GLY A 1 127 ? -22.664 16.933 13.891 1.00 91.62 127 GLY A CA 1
ATOM 1012 C C . GLY A 1 127 ? -22.049 15.541 14.023 1.00 91.62 127 GLY A C 1
ATOM 1013 O O . GLY A 1 127 ? -22.677 14.571 14.449 1.00 91.62 127 GLY A O 1
ATOM 1014 N N . SER A 1 128 ? -20.773 15.449 13.652 1.00 93.88 128 SER A N 1
ATOM 1015 C CA . SER A 1 128 ? -19.957 14.250 13.845 1.00 93.88 128 SER A CA 1
ATOM 1016 C C . SER A 1 128 ? -18.530 14.626 14.234 1.00 93.88 128 SER A C 1
ATOM 1018 O O . SER A 1 128 ? -18.010 15.646 13.781 1.00 93.88 128 SER A O 1
ATOM 1020 N N . ILE A 1 129 ? -17.922 13.814 15.091 1.00 94.31 129 ILE A N 1
ATOM 1021 C CA . ILE A 1 129 ? -16.529 13.895 15.528 1.00 94.31 129 ILE A CA 1
ATOM 1022 C C . ILE A 1 129 ? -15.939 12.495 15.390 1.00 94.31 129 ILE A C 1
ATOM 1024 O O . ILE A 1 129 ? -16.571 11.517 15.773 1.00 94.31 129 ILE A O 1
ATOM 1028 N N . ASN A 1 130 ? -14.720 12.402 14.868 1.00 93.94 130 ASN A N 1
ATOM 1029 C CA . ASN A 1 130 ? -14.013 11.140 14.707 1.00 93.94 130 ASN A CA 1
ATOM 1030 C C . ASN A 1 130 ? -12.636 11.243 15.366 1.00 93.94 130 ASN A C 1
ATOM 1032 O O . ASN A 1 130 ? -11.872 12.147 15.031 1.00 93.94 130 ASN A O 1
ATOM 1036 N N . THR A 1 131 ? -12.335 10.366 16.324 1.00 95.12 131 THR A N 1
ATOM 1037 C CA . THR A 1 131 ? -11.025 10.329 17.000 1.00 95.12 131 THR A CA 1
ATOM 1038 C C . THR A 1 131 ? -10.254 9.090 16.571 1.00 95.12 131 THR A C 1
ATOM 1040 O O . THR A 1 131 ? -10.705 7.978 16.818 1.00 95.12 131 THR A O 1
ATOM 1043 N N . GLU A 1 132 ? -9.077 9.284 15.978 1.00 96.94 132 GLU A N 1
ATOM 1044 C CA . GLU A 1 132 ? -8.226 8.206 15.468 1.00 96.94 132 GLU A CA 1
ATOM 1045 C C . GLU A 1 132 ? -6.908 8.127 16.251 1.00 96.94 132 GLU A C 1
ATOM 1047 O O . GLU A 1 132 ? -6.264 9.145 16.518 1.00 96.94 132 GLU A O 1
ATOM 1052 N N . ALA A 1 133 ? -6.488 6.907 16.585 1.00 96.19 133 ALA A N 1
ATOM 1053 C CA . ALA A 1 133 ? -5.168 6.598 17.118 1.00 96.19 133 ALA A CA 1
ATOM 1054 C C . ALA A 1 133 ? -4.485 5.543 16.241 1.00 96.19 133 ALA A C 1
ATOM 1056 O O . ALA A 1 133 ? -5.069 4.504 15.933 1.00 96.19 133 ALA A O 1
ATOM 1057 N N . LYS A 1 134 ? -3.228 5.800 15.867 1.00 96.44 134 LYS A N 1
ATOM 1058 C CA . LYS A 1 134 ? -2.456 4.977 14.930 1.00 96.44 134 LYS A CA 1
ATOM 1059 C C . LYS A 1 134 ? -1.042 4.740 15.444 1.00 96.44 134 LYS A C 1
ATOM 1061 O O . LYS A 1 134 ? -0.389 5.671 15.915 1.00 96.44 134 LYS A O 1
ATOM 1066 N N . LEU A 1 135 ? -0.560 3.505 15.327 1.00 95.94 135 LEU A N 1
ATOM 1067 C CA . LEU A 1 135 ? 0.823 3.136 15.637 1.00 95.94 135 LEU A CA 1
ATOM 1068 C C . LEU A 1 135 ? 1.553 2.758 14.349 1.00 95.94 135 LEU A C 1
ATOM 1070 O O . LEU A 1 135 ? 1.051 1.956 13.579 1.00 95.94 135 LEU A O 1
ATOM 1074 N N . LEU A 1 136 ? 2.755 3.293 14.138 1.00 95.50 136 LEU A N 1
ATOM 1075 C CA . LEU A 1 136 ? 3.574 3.015 12.955 1.00 95.50 136 LEU A CA 1
ATOM 1076 C C . LEU A 1 136 ? 4.815 2.219 13.366 1.00 95.50 136 LEU A C 1
ATOM 1078 O O . LEU A 1 136 ? 5.748 2.779 13.943 1.00 95.50 136 LEU A O 1
ATOM 1082 N N . ALA A 1 137 ? 4.852 0.921 13.064 1.00 92.38 137 ALA A N 1
ATOM 1083 C CA . ALA A 1 137 ? 5.979 0.054 13.397 1.00 92.38 137 ALA A CA 1
ATOM 1084 C C . ALA A 1 137 ? 6.675 -0.459 12.130 1.00 92.38 137 ALA A C 1
ATOM 1086 O O . ALA A 1 137 ? 6.085 -1.164 11.318 1.00 92.38 137 ALA A O 1
ATOM 1087 N N . THR A 1 138 ? 7.957 -0.125 11.967 1.00 90.88 138 THR A N 1
ATOM 1088 C CA . THR A 1 138 ? 8.784 -0.597 10.842 1.00 90.88 138 THR A CA 1
ATOM 1089 C C . THR A 1 138 ? 10.096 -1.162 11.383 1.00 90.88 138 THR A C 1
ATOM 1091 O O . THR A 1 138 ? 11.047 -0.400 11.574 1.00 90.88 138 THR A O 1
ATOM 1094 N N . PRO A 1 139 ? 10.174 -2.467 11.697 1.00 85.06 139 PRO A N 1
ATOM 1095 C CA . PRO A 1 139 ? 11.433 -3.074 12.107 1.00 85.06 139 PRO A CA 1
ATOM 1096 C C . PRO A 1 139 ? 12.468 -2.980 10.979 1.00 85.06 139 PRO A C 1
ATOM 1098 O O . PRO A 1 139 ? 12.186 -3.283 9.818 1.00 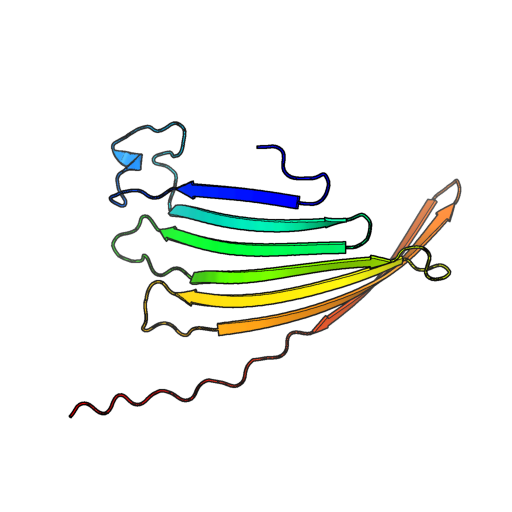85.06 139 PRO A O 1
ATOM 1101 N N . LEU A 1 140 ? 13.684 -2.561 11.330 1.00 72.88 140 LEU A N 1
ATOM 1102 C CA . LEU A 1 140 ? 14.809 -2.551 10.401 1.00 72.88 140 LEU A CA 1
ATOM 1103 C C . LEU A 1 140 ? 15.339 -3.985 10.237 1.00 72.88 140 LEU A C 1
ATOM 1105 O O . LEU A 1 140 ? 15.589 -4.647 11.248 1.00 72.88 140 LEU A O 1
ATOM 1109 N N . PRO A 1 141 ? 15.550 -4.479 9.005 1.00 66.56 141 PRO A N 1
ATOM 1110 C CA . PRO A 1 141 ? 16.250 -5.742 8.805 1.00 66.56 141 PRO A CA 1
ATOM 1111 C C . PRO A 1 141 ? 17.699 -5.622 9.305 1.00 66.56 141 PRO A C 1
ATOM 1113 O O . PRO A 1 141 ? 18.333 -4.569 9.183 1.00 66.56 141 PRO A O 1
ATOM 1116 N N . ALA A 1 142 ? 18.252 -6.712 9.838 1.00 56.50 142 ALA A N 1
ATOM 1117 C CA . ALA A 1 142 ? 19.681 -6.783 10.124 1.00 56.50 142 ALA A CA 1
ATOM 1118 C C . ALA A 1 142 ? 20.474 -6.583 8.817 1.00 56.50 142 ALA A C 1
ATOM 1120 O O . ALA A 1 142 ? 20.159 -7.203 7.800 1.00 56.50 142 ALA A O 1
ATOM 1121 N N . LYS A 1 143 ? 21.490 -5.706 8.826 1.00 53.62 143 LYS A N 1
ATOM 1122 C CA . LYS A 1 143 ? 22.366 -5.475 7.664 1.00 53.62 143 LYS A CA 1
ATOM 1123 C C . LYS A 1 143 ? 22.973 -6.806 7.207 1.00 53.62 143 LYS A C 1
ATOM 1125 O O . LYS A 1 143 ? 23.638 -7.466 8.003 1.00 53.62 143 LYS A O 1
ATOM 1130 N N . GLN A 1 144 ? 22.797 -7.170 5.936 1.00 52.50 144 GLN A N 1
ATOM 1131 C CA . GLN A 1 144 ? 23.567 -8.266 5.347 1.00 52.50 144 GLN A CA 1
ATOM 1132 C C . GLN A 1 144 ? 25.066 -7.915 5.411 1.00 52.50 144 GLN A C 1
ATOM 1134 O O . GLN A 1 144 ? 25.448 -6.803 5.027 1.00 52.50 144 GLN A O 1
ATOM 1139 N N . PRO A 1 145 ? 25.933 -8.816 5.909 1.00 40.47 145 PRO A N 1
ATOM 1140 C CA . PRO A 1 145 ? 27.370 -8.613 5.824 1.00 40.47 145 PRO A CA 1
ATOM 1141 C C . PRO A 1 145 ? 27.773 -8.558 4.346 1.00 40.47 145 PRO A C 1
ATOM 1143 O O . PRO A 1 145 ? 27.311 -9.364 3.540 1.00 40.47 145 PRO A O 1
ATOM 1146 N N . ARG A 1 146 ? 28.631 -7.591 3.989 1.00 42.66 146 ARG A N 1
ATOM 1147 C CA . ARG A 1 146 ? 29.254 -7.510 2.661 1.00 42.66 146 ARG A CA 1
ATOM 1148 C C . ARG A 1 146 ? 29.859 -8.876 2.326 1.00 42.66 146 ARG A C 1
ATOM 1150 O O . ARG A 1 146 ? 30.797 -9.296 2.999 1.00 42.66 146 ARG A O 1
ATOM 1157 N N . GLN A 1 147 ? 29.343 -9.544 1.298 1.00 42.22 147 GLN A N 1
ATOM 1158 C CA . GLN A 1 147 ? 30.019 -10.688 0.692 1.00 42.22 147 GLN A CA 1
ATOM 1159 C C . GLN A 1 147 ? 31.316 -10.154 0.071 1.00 42.22 147 GLN A C 1
ATOM 1161 O O . GLN A 1 147 ? 31.299 -9.501 -0.972 1.00 42.22 147 GLN A O 1
ATOM 1166 N N . LEU A 1 148 ? 32.439 -10.346 0.762 1.00 36.84 148 LEU A N 1
ATOM 1167 C CA . LEU A 1 148 ? 33.768 -10.122 0.204 1.00 36.84 148 LEU A CA 1
ATOM 1168 C C . LEU A 1 148 ? 33.964 -11.161 -0.904 1.00 36.84 148 LEU A C 1
ATOM 1170 O O . LEU A 1 148 ? 34.176 -12.337 -0.619 1.00 36.84 148 LEU A O 1
ATOM 1174 N N . GLN A 1 149 ? 33.861 -10.738 -2.165 1.00 38.97 149 GLN A N 1
ATOM 1175 C CA . GLN A 1 149 ? 34.285 -11.559 -3.295 1.00 38.97 149 GLN A CA 1
ATOM 1176 C C . GLN A 1 149 ? 35.807 -11.715 -3.229 1.00 38.97 149 GLN A C 1
ATOM 1178 O O . GLN A 1 149 ? 36.554 -10.846 -3.681 1.00 38.97 149 GLN A O 1
ATOM 1183 N N . PHE A 1 150 ? 36.273 -12.823 -2.659 1.00 39.28 150 PHE A N 1
ATOM 1184 C CA . PHE A 1 150 ? 37.623 -13.301 -2.917 1.00 39.28 150 PHE A CA 1
ATOM 1185 C C . PHE A 1 150 ? 37.654 -13.814 -4.357 1.00 39.28 150 PHE A C 1
ATOM 1187 O O . PHE A 1 150 ? 37.079 -14.856 -4.660 1.00 39.28 150 PHE A O 1
ATOM 1194 N N . HIS A 1 151 ? 38.285 -13.049 -5.246 1.00 40.22 151 HIS A N 1
ATOM 1195 C CA . HIS A 1 151 ? 38.742 -13.578 -6.525 1.00 40.22 151 HIS A CA 1
ATOM 1196 C C . HIS A 1 151 ? 39.892 -14.551 -6.229 1.00 40.22 151 HIS A C 1
ATOM 1198 O O . HIS A 1 151 ? 40.859 -14.163 -5.569 1.00 40.22 151 HIS A O 1
ATOM 1204 N N . GLN A 1 152 ? 39.758 -15.799 -6.677 1.00 41.44 152 GLN A N 1
ATOM 1205 C CA . GLN A 1 152 ? 40.889 -16.690 -6.942 1.00 41.44 152 GLN A CA 1
ATOM 1206 C C . GLN A 1 152 ? 41.083 -16.787 -8.449 1.00 41.44 152 GLN A C 1
ATOM 1208 O O . GLN A 1 152 ? 40.049 -16.794 -9.156 1.00 41.44 152 GLN A O 1
#

pLDDT: mean 82.12, std 16.43, range [36.84, 98.06]

Foldseek 3Di:
DDDPPFKDWDWAADDDPALCVQVVDPDPNDHSPDQKGKGKTKIKTDDDFKIKMKMKIDIQGSDPVDRKDKIWDIKIKMKGWDPPPPQKTKIKIWIWTWIDIPDPVDDIAIKIKIKIKIKHWDDDPPDIDMDMDMDIDIDGDDDDPPPPPDDD

Sequence (152 aa):
MSLTRYGRLNADYTKVSDPDYFNDFSSKYGSSTDGYATQKFSAGYVNQNFDATVSTKQFQVFNRESSNSYAAQPQLDVNYYQNDVGPFDTHLYGQAVHFVNTNGNMPEATRVHFEPTINLPLSNGWGSINTEAKLLATPLPAKQPRQLQFHQ